Protein AF-A0A365P386-F1 (afdb_monomer)

Secondary structure (DSSP, 8-state):
------SS-TT-EEEESSSTT-EEEEEEEPPPSS--HHHHHTT---TTEEEEEEEETTTTEEEEEEEEGGGEEE---

Organism: NCBI:txid2233533

Structure (mmCIF, N/CA/C/O backbone):
data_AF-A0A365P386-F1
#
_entry.id   AF-A0A365P386-F1
#
loop_
_atom_site.group_PDB
_atom_site.id
_atom_site.type_symbol
_atom_site.label_atom_id
_atom_site.label_alt_id
_atom_site.label_comp_id
_atom_site.label_asym_id
_atom_site.label_entity_id
_atom_site.label_seq_id
_atom_site.pdbx_PDB_ins_code
_atom_site.Cartn_x
_atom_site.Cartn_y
_atom_site.Cartn_z
_atom_site.occupancy
_atom_site.B_iso_or_equiv
_atom_site.auth_seq_id
_atom_site.auth_comp_id
_atom_site.auth_asym_id
_atom_site.auth_atom_id
_atom_site.pdbx_PDB_model_num
ATOM 1 N N . MET A 1 1 ? 3.051 -13.949 -23.450 1.00 42.75 1 MET A N 1
ATOM 2 C CA . MET A 1 1 ? 3.667 -13.244 -22.308 1.00 42.75 1 MET A CA 1
ATOM 3 C C . MET A 1 1 ? 2.636 -13.303 -21.203 1.00 42.75 1 MET A C 1
ATOM 5 O O . MET A 1 1 ? 1.511 -12.923 -21.481 1.00 42.75 1 MET A O 1
ATOM 9 N N . ALA A 1 2 ? 2.942 -13.900 -20.050 1.00 45.81 2 ALA A N 1
ATOM 10 C CA . ALA A 1 2 ? 1.991 -13.907 -18.944 1.00 45.81 2 ALA A CA 1
ATOM 11 C C . ALA A 1 2 ? 1.853 -12.459 -18.463 1.00 45.81 2 ALA A C 1
ATOM 13 O O . ALA A 1 2 ? 2.807 -11.905 -17.919 1.00 45.81 2 ALA A O 1
ATOM 14 N N . GLU A 1 3 ? 0.721 -11.826 -18.765 1.00 52.88 3 GLU A N 1
ATOM 15 C CA . GLU A 1 3 ? 0.320 -10.599 -18.091 1.00 52.88 3 GLU A CA 1
ATOM 16 C C . GLU A 1 3 ? 0.280 -10.938 -16.605 1.00 52.88 3 GLU A C 1
ATOM 18 O O . GLU A 1 3 ? -0.480 -11.802 -16.172 1.00 52.88 3 GLU A O 1
ATOM 23 N N . ILE A 1 4 ? 1.182 -10.340 -15.831 1.00 56.56 4 ILE A N 1
ATOM 24 C CA . ILE A 1 4 ? 1.079 -10.368 -14.379 1.00 56.56 4 ILE A CA 1
ATOM 25 C C . ILE A 1 4 ? -0.169 -9.539 -14.087 1.00 56.56 4 ILE A C 1
ATOM 27 O O . ILE A 1 4 ? -0.104 -8.311 -14.066 1.00 56.56 4 ILE A O 1
ATOM 31 N N . GLU A 1 5 ? -1.322 -10.201 -13.993 1.00 60.50 5 GLU A N 1
ATOM 32 C CA . GLU A 1 5 ? -2.575 -9.559 -13.622 1.00 60.50 5 GLU A CA 1
ATOM 33 C C . GLU A 1 5 ? -2.386 -8.971 -12.225 1.00 60.50 5 GLU A C 1
ATOM 35 O O . GLU A 1 5 ? -2.341 -9.695 -11.229 1.00 60.50 5 GLU A O 1
ATOM 40 N N . GLN A 1 6 ? -2.217 -7.650 -12.156 1.00 66.00 6 GLN A N 1
ATOM 41 C CA . GLN A 1 6 ? -2.191 -6.939 -10.887 1.00 66.00 6 GLN A CA 1
ATOM 42 C C . GLN A 1 6 ? -3.524 -7.190 -10.182 1.00 66.00 6 GLN A C 1
ATOM 44 O O . GLN A 1 6 ? -4.579 -6.787 -10.680 1.00 66.00 6 GLN A O 1
ATOM 49 N N . LYS A 1 7 ? -3.489 -7.863 -9.025 1.00 77.69 7 LYS A N 1
ATOM 50 C CA . LYS A 1 7 ? -4.706 -8.115 -8.238 1.00 77.69 7 LYS A CA 1
ATOM 51 C C . LYS A 1 7 ? -5.324 -6.846 -7.677 1.00 77.69 7 LYS A C 1
ATOM 53 O O . LYS A 1 7 ? -6.530 -6.823 -7.449 1.00 77.69 7 LYS A O 1
ATOM 58 N N . PHE A 1 8 ? -4.500 -5.836 -7.419 1.00 86.31 8 PHE A N 1
ATOM 59 C CA . PHE A 1 8 ? -4.928 -4.575 -6.840 1.00 86.31 8 PHE A CA 1
ATOM 60 C C . PHE A 1 8 ? -4.575 -3.417 -7.768 1.00 86.31 8 PHE A C 1
ATOM 62 O O . PHE A 1 8 ? -3.599 -3.471 -8.518 1.00 86.31 8 P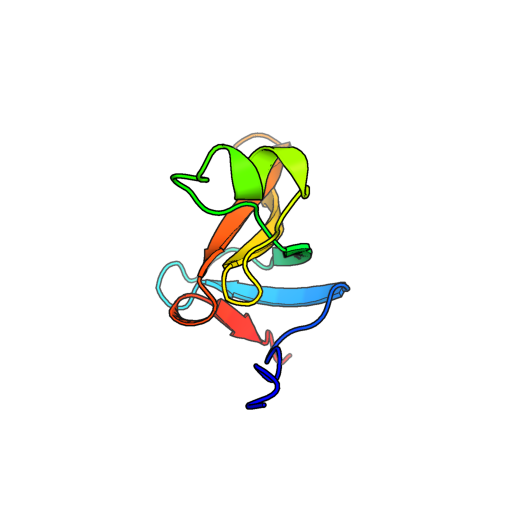HE A O 1
ATOM 69 N N . LYS A 1 9 ? -5.361 -2.349 -7.695 1.00 88.25 9 LYS A N 1
ATOM 70 C CA . LYS A 1 9 ? -5.187 -1.135 -8.488 1.00 88.25 9 LYS A CA 1
ATOM 71 C C . LYS A 1 9 ? -4.880 0.053 -7.588 1.00 88.25 9 LYS A C 1
ATOM 73 O O . LYS A 1 9 ? -5.221 0.082 -6.408 1.00 88.25 9 LYS A O 1
ATOM 78 N N . VAL A 1 10 ? -4.247 1.069 -8.167 1.00 89.50 10 VAL A N 1
ATOM 79 C CA . VAL A 1 10 ? -4.101 2.369 -7.504 1.00 89.50 10 VAL A CA 1
ATOM 80 C C . VAL A 1 10 ? -5.489 2.912 -7.163 1.00 89.50 10 VAL A C 1
ATOM 82 O O . VAL A 1 10 ? -6.373 2.945 -8.017 1.00 89.50 10 VAL A O 1
ATOM 85 N N . GLY A 1 11 ? -5.667 3.324 -5.912 1.00 88.31 11 GLY A N 1
ATOM 86 C CA . GLY A 1 11 ? -6.939 3.744 -5.334 1.00 88.31 11 GLY A CA 1
ATOM 87 C C . GLY A 1 11 ? -7.631 2.665 -4.499 1.00 88.31 11 GLY A C 1
ATOM 88 O O . GLY A 1 11 ? -8.437 3.026 -3.642 1.00 88.31 11 GLY A O 1
ATOM 89 N N . ASP A 1 12 ? -7.290 1.382 -4.668 1.00 91.75 12 ASP A N 1
ATOM 90 C CA . ASP A 1 12 ? -7.880 0.319 -3.852 1.00 91.75 12 ASP A CA 1
ATOM 91 C C . ASP A 1 12 ? -7.530 0.507 -2.376 1.00 91.75 12 ASP A C 1
ATOM 93 O O . ASP A 1 12 ? -6.405 0.876 -2.008 1.00 91.75 12 ASP A O 1
ATOM 97 N N . ILE A 1 13 ? -8.513 0.221 -1.524 1.00 92.12 13 ILE A N 1
ATOM 98 C CA . ILE A 1 13 ? -8.330 0.185 -0.079 1.00 92.12 13 ILE A CA 1
ATOM 99 C C . ILE A 1 13 ? -7.988 -1.248 0.316 1.00 92.12 13 ILE A C 1
ATOM 101 O O . ILE A 1 13 ? -8.730 -2.192 0.043 1.00 92.12 13 ILE A O 1
ATOM 105 N N . VAL A 1 14 ? -6.846 -1.407 0.971 1.00 91.31 14 VAL A N 1
ATOM 106 C CA . VAL A 1 14 ? -6.297 -2.692 1.392 1.00 91.31 14 VAL A CA 1
ATOM 107 C C . VAL A 1 14 ? -5.937 -2.668 2.870 1.00 91.31 14 VAL A C 1
ATOM 109 O O . VAL A 1 14 ? -5.746 -1.616 3.481 1.00 91.31 14 VAL A O 1
ATOM 112 N N . VAL A 1 15 ? -5.828 -3.854 3.449 1.00 90.94 15 VAL A N 1
ATOM 113 C CA . VAL A 1 15 ? -5.330 -4.076 4.806 1.00 90.94 15 VAL A CA 1
ATOM 114 C C . VAL A 1 15 ? -4.187 -5.079 4.777 1.00 90.94 15 VAL A C 1
ATOM 116 O O . VAL A 1 15 ? -4.094 -5.916 3.872 1.00 90.94 15 VAL A O 1
ATOM 119 N N . HIS A 1 16 ? -3.315 -5.003 5.778 1.00 89.19 16 HIS A N 1
ATOM 120 C CA . HIS A 1 16 ? -2.261 -5.989 5.956 1.00 89.19 16 HIS A CA 1
ATOM 121 C C . HIS A 1 16 ? -2.852 -7.280 6.531 1.00 89.19 16 HIS A C 1
ATOM 123 O O . HIS A 1 16 ? -3.566 -7.239 7.530 1.00 89.19 16 HIS A O 1
ATOM 129 N N . LYS A 1 17 ? -2.536 -8.438 5.944 1.00 85.81 17 LYS A N 1
ATOM 130 C CA . LYS A 1 17 ? -3.111 -9.737 6.343 1.00 85.81 17 LYS A CA 1
ATOM 131 C C . LYS A 1 17 ? -2.778 -10.151 7.773 1.00 85.81 17 LYS A C 1
ATOM 133 O O . LYS A 1 17 ? -3.539 -10.905 8.365 1.00 85.81 17 LYS A O 1
ATOM 138 N N . THR A 1 18 ? -1.629 -9.726 8.294 1.00 79.81 18 THR A N 1
ATOM 139 C CA . THR A 1 18 ? -1.155 -10.116 9.634 1.00 79.81 18 THR A CA 1
ATOM 140 C C . THR A 1 18 ? -1.196 -8.976 10.646 1.00 79.81 18 THR A C 1
ATOM 142 O O . THR A 1 18 ? -1.122 -9.227 11.846 1.00 79.81 18 THR A O 1
ATOM 145 N N . THR A 1 19 ? -1.325 -7.729 10.185 1.00 68.25 19 THR A N 1
ATOM 146 C CA . THR A 1 19 ? -1.306 -6.537 11.043 1.00 68.25 19 THR A CA 1
ATOM 147 C C . THR A 1 19 ? -2.680 -5.896 10.952 1.00 68.25 19 THR A C 1
ATOM 149 O O . THR A 1 19 ? -2.951 -5.053 10.103 1.00 68.25 19 THR A O 1
ATOM 152 N N . ASP A 1 20 ? -3.574 -6.366 11.811 1.00 59.91 20 ASP A N 1
ATOM 153 C CA . ASP A 1 20 ? -5.025 -6.250 11.647 1.00 59.91 20 ASP A CA 1
ATOM 154 C C . ASP A 1 20 ? -5.616 -4.868 11.998 1.00 59.91 20 ASP A C 1
ATOM 156 O O . ASP A 1 20 ? -6.675 -4.780 12.614 1.00 59.91 20 ASP A O 1
ATOM 160 N N . LYS A 1 21 ? -4.915 -3.755 11.726 1.00 60.12 21 LYS A N 1
ATOM 161 C CA . LYS A 1 21 ? -5.331 -2.445 12.277 1.00 60.12 21 LYS A CA 1
ATOM 162 C C . LYS A 1 21 ? -5.191 -1.211 11.395 1.00 60.12 21 LYS A C 1
ATOM 164 O O . LYS A 1 21 ? -5.595 -0.143 11.839 1.00 60.12 21 LYS A O 1
ATOM 169 N N . PHE A 1 22 ? -4.713 -1.308 10.155 1.00 76.38 22 PHE A N 1
ATOM 170 C CA . PHE A 1 22 ? -4.561 -0.109 9.321 1.00 76.38 22 PHE A CA 1
ATOM 171 C C . PHE A 1 22 ? -5.201 -0.305 7.950 1.00 76.38 22 PHE A C 1
ATOM 173 O O . PHE A 1 22 ? -4.740 -1.118 7.148 1.00 76.38 22 PHE A O 1
ATOM 180 N N . LYS A 1 23 ? -6.273 0.457 7.687 1.00 87.44 23 LYS A N 1
ATOM 181 C CA . LYS A 1 23 ? -6.774 0.674 6.327 1.00 87.44 23 LYS A CA 1
ATOM 182 C C . LYS A 1 23 ? -5.733 1.504 5.586 1.00 87.44 23 LYS A C 1
ATOM 184 O O . LYS A 1 23 ? -5.345 2.577 6.048 1.00 87.44 23 LYS A O 1
ATOM 189 N N . MET A 1 24 ? -5.291 1.004 4.447 1.00 91.88 24 MET A N 1
ATOM 190 C CA . MET A 1 24 ? -4.308 1.655 3.596 1.00 91.88 24 MET A CA 1
ATOM 191 C C . MET A 1 24 ? -4.905 1.848 2.206 1.00 9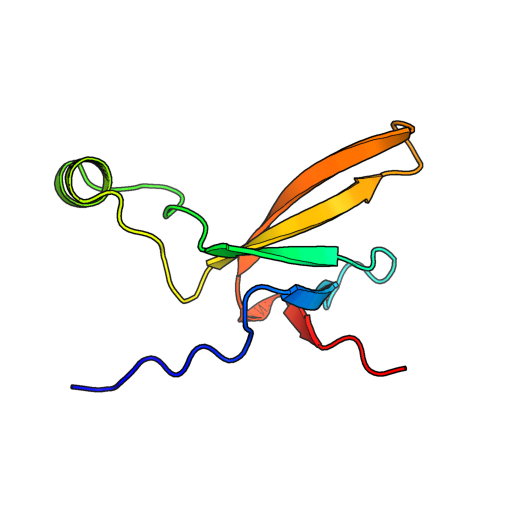1.88 24 MET A C 1
ATOM 193 O O . MET A 1 24 ? -5.723 1.047 1.768 1.00 91.88 24 MET A O 1
ATOM 197 N N . SER A 1 25 ? -4.481 2.889 1.500 1.00 93.50 25 SER A N 1
ATOM 198 C CA . SER A 1 25 ? -4.810 3.081 0.088 1.00 93.50 25 SER A CA 1
ATOM 199 C C . SER A 1 25 ? -3.571 2.841 -0.763 1.00 93.50 25 SER A C 1
ATOM 201 O O . SER A 1 25 ? -2.486 3.335 -0.437 1.00 93.50 25 SER A O 1
ATOM 203 N N . ILE A 1 26 ? -3.713 2.084 -1.846 1.00 93.06 26 ILE A N 1
ATOM 204 C CA . ILE A 1 26 ? -2.631 1.889 -2.812 1.00 93.06 26 ILE A CA 1
ATOM 205 C C . ILE A 1 26 ? -2.474 3.171 -3.620 1.00 93.06 26 ILE A C 1
ATOM 207 O O . ILE A 1 26 ? -3.401 3.603 -4.299 1.00 93.06 26 ILE A O 1
ATOM 211 N N . ILE A 1 27 ? -1.286 3.766 -3.572 1.00 93.56 27 ILE A N 1
ATOM 212 C CA . ILE A 1 27 ? -0.982 4.996 -4.313 1.00 93.56 27 ILE A CA 1
ATOM 213 C C . ILE A 1 27 ? -0.108 4.739 -5.540 1.00 93.56 27 ILE A C 1
ATOM 215 O O . ILE A 1 27 ? -0.123 5.542 -6.469 1.00 93.56 27 ILE A O 1
ATOM 219 N N . ASP A 1 28 ? 0.662 3.647 -5.549 1.00 91.56 28 ASP A N 1
ATOM 220 C CA . ASP A 1 28 ? 1.567 3.297 -6.646 1.00 91.56 28 ASP A CA 1
ATOM 221 C C . ASP A 1 28 ? 2.120 1.869 -6.479 1.00 91.56 28 ASP A C 1
ATOM 223 O O . ASP A 1 28 ? 1.904 1.229 -5.450 1.00 91.56 28 ASP A O 1
ATOM 227 N N . ASN A 1 29 ? 2.915 1.393 -7.437 1.00 90.62 29 ASN A N 1
ATOM 228 C CA . ASN A 1 29 ? 3.816 0.259 -7.235 1.00 90.62 29 ASN A CA 1
ATOM 229 C C . ASN A 1 29 ? 5.157 0.724 -6.650 1.00 90.62 29 ASN A C 1
ATOM 231 O O . ASN A 1 29 ? 5.693 1.777 -7.011 1.00 90.62 29 ASN A O 1
ATOM 235 N N . CYS A 1 30 ? 5.716 -0.070 -5.741 1.00 88.56 30 CYS A N 1
ATOM 236 C CA . CYS A 1 30 ? 6.991 0.245 -5.114 1.00 88.56 30 CYS A CA 1
ATOM 237 C C . CYS A 1 30 ? 8.165 -0.150 -6.026 1.00 88.56 30 CYS A C 1
ATOM 239 O O . CYS A 1 30 ? 8.094 -1.174 -6.717 1.00 88.56 30 CYS A O 1
ATOM 241 N N . PRO A 1 31 ? 9.276 0.608 -6.026 1.00 84.00 31 PRO A N 1
ATOM 242 C CA . PRO A 1 31 ? 10.526 0.102 -6.573 1.00 84.00 31 PRO A CA 1
ATOM 243 C C . PRO A 1 31 ? 10.971 -1.165 -5.816 1.00 84.00 31 PRO A C 1
ATOM 245 O O . PRO A 1 31 ? 10.716 -1.295 -4.615 1.00 84.00 31 PRO A O 1
ATOM 248 N N . PRO A 1 32 ? 11.650 -2.108 -6.487 1.00 78.38 32 PRO A N 1
ATOM 249 C CA . PRO A 1 32 ? 12.153 -3.307 -5.829 1.00 78.38 32 PRO A CA 1
ATOM 250 C C . PRO A 1 32 ? 13.174 -2.937 -4.745 1.00 78.38 32 PRO A C 1
ATOM 252 O O . PRO A 1 32 ? 13.933 -1.983 -4.897 1.00 78.38 32 PRO A O 1
ATOM 255 N N . LYS A 1 33 ? 13.218 -3.713 -3.652 1.00 75.00 33 LYS A N 1
ATOM 256 C CA . LYS A 1 33 ? 14.061 -3.431 -2.471 1.00 75.00 33 LYS A CA 1
ATOM 257 C C . LYS A 1 33 ? 15.561 -3.355 -2.796 1.00 75.00 33 LYS A C 1
ATOM 259 O O . LYS A 1 33 ? 16.266 -2.555 -2.196 1.00 75.00 33 LYS A O 1
ATOM 264 N N . ASN A 1 34 ? 16.016 -4.157 -3.761 1.00 80.44 34 ASN A N 1
ATOM 265 C CA . ASN A 1 34 ? 17.380 -4.150 -4.297 1.00 80.44 34 ASN A CA 1
ATOM 266 C C . ASN A 1 34 ? 17.319 -4.000 -5.826 1.00 80.44 34 ASN A C 1
ATOM 268 O O . ASN A 1 34 ? 17.400 -5.005 -6.539 1.00 80.44 34 ASN A O 1
ATOM 272 N N . PRO A 1 35 ? 17.118 -2.778 -6.347 1.00 80.38 35 PRO A N 1
ATOM 273 C CA . PRO A 1 35 ? 17.031 -2.567 -7.780 1.00 80.38 35 PRO A CA 1
ATOM 274 C C . PRO A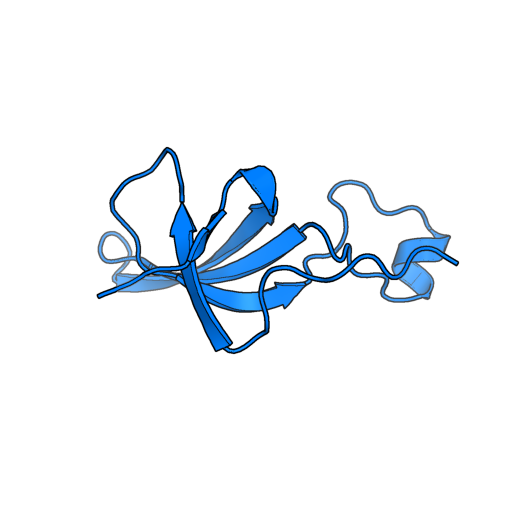 1 35 ? 18.414 -2.748 -8.416 1.00 80.38 35 PRO A C 1
ATOM 276 O O . PRO A 1 35 ? 19.429 -2.271 -7.909 1.00 80.38 35 PRO A O 1
ATOM 279 N N . THR A 1 36 ? 18.462 -3.411 -9.566 1.00 85.56 36 THR A N 1
ATOM 280 C CA . THR A 1 36 ? 19.650 -3.388 -10.430 1.00 85.56 36 THR A CA 1
ATOM 281 C C . THR A 1 36 ? 19.838 -1.996 -11.045 1.00 85.56 36 THR A C 1
ATOM 283 O O . THR A 1 36 ? 18.876 -1.241 -11.183 1.00 85.56 36 THR A O 1
ATOM 286 N N . ILE A 1 37 ? 21.057 -1.660 -11.491 1.00 85.56 37 ILE A N 1
ATOM 287 C CA . ILE A 1 37 ? 21.348 -0.371 -12.159 1.00 85.56 37 ILE A CA 1
ATOM 288 C C . ILE A 1 37 ? 20.369 -0.109 -13.316 1.00 85.56 37 ILE A C 1
ATOM 290 O O . ILE A 1 37 ? 19.862 1.000 -13.464 1.00 85.56 37 ILE A O 1
ATOM 294 N N . LYS A 1 38 ? 20.048 -1.152 -14.092 1.00 83.94 38 LYS A N 1
ATOM 295 C CA . LYS A 1 38 ? 19.076 -1.081 -15.188 1.00 83.94 38 LYS A CA 1
ATOM 296 C C . LYS A 1 38 ? 17.669 -0.728 -14.690 1.00 83.94 38 LYS A C 1
ATOM 298 O O . LYS A 1 38 ? 17.052 0.188 -15.212 1.00 83.94 38 LYS A O 1
ATOM 303 N N . GLN A 1 39 ? 17.193 -1.391 -13.635 1.00 83.00 39 GLN A N 1
ATOM 304 C CA . GLN A 1 39 ? 15.883 -1.103 -13.038 1.00 83.00 39 GLN A CA 1
ATOM 305 C C . GLN A 1 39 ? 15.787 0.319 -12.472 1.00 83.00 39 GLN A C 1
ATOM 307 O O . GLN A 1 39 ? 14.730 0.935 -12.569 1.00 83.00 39 GLN A O 1
ATOM 312 N N . VAL A 1 40 ? 16.877 0.857 -11.913 1.00 82.75 40 VAL A N 1
ATOM 313 C CA . VAL A 1 40 ? 16.917 2.260 -11.471 1.00 82.75 40 VAL A CA 1
ATOM 314 C C . VAL A 1 40 ? 16.806 3.208 -12.666 1.00 82.75 40 VAL A C 1
ATOM 316 O O . VAL A 1 40 ? 15.995 4.135 -12.629 1.00 82.75 40 VAL A O 1
ATOM 319 N N . ALA A 1 41 ? 17.581 2.965 -13.728 1.00 81.38 41 ALA A N 1
ATOM 320 C CA . ALA A 1 41 ? 17.556 3.781 -14.942 1.00 81.38 41 ALA A CA 1
ATOM 321 C C . ALA A 1 41 ? 16.168 3.784 -15.607 1.00 81.38 41 ALA A C 1
ATOM 323 O O . ALA A 1 41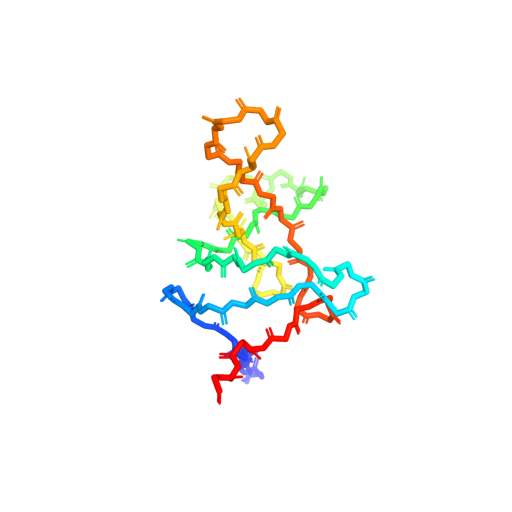 ? 15.668 4.843 -15.984 1.00 81.38 41 ALA A O 1
ATOM 324 N N . ASP A 1 42 ? 15.515 2.622 -15.651 1.00 85.50 42 ASP A N 1
ATOM 325 C CA . ASP A 1 42 ? 14.192 2.437 -16.254 1.00 85.50 42 ASP A CA 1
ATOM 326 C C . ASP A 1 42 ? 13.032 2.853 -15.327 1.00 85.50 42 ASP A C 1
ATOM 328 O O . ASP A 1 42 ? 11.867 2.715 -15.699 1.00 85.50 42 ASP A O 1
ATOM 332 N N . ARG A 1 43 ? 13.319 3.345 -14.107 1.00 82.25 43 ARG A N 1
ATOM 333 C CA . ARG A 1 43 ? 12.313 3.615 -13.057 1.00 82.25 43 ARG A CA 1
ATOM 334 C C . ARG A 1 43 ? 11.351 2.437 -12.863 1.00 82.25 43 ARG A C 1
ATOM 336 O O . ARG A 1 43 ? 10.147 2.623 -12.678 1.00 82.25 43 ARG A O 1
ATOM 343 N N . TYR A 1 44 ? 11.895 1.226 -12.931 1.00 82.81 44 TYR A N 1
ATOM 344 C CA . TYR A 1 44 ? 11.136 -0.009 -12.831 1.00 82.81 44 TYR A CA 1
ATOM 345 C C . TYR A 1 44 ? 10.412 -0.085 -11.483 1.00 82.81 44 TYR A C 1
ATOM 347 O O . TYR A 1 44 ? 11.009 0.128 -10.423 1.00 82.81 44 TYR A O 1
ATOM 355 N N . LYS A 1 45 ? 9.130 -0.441 -11.535 1.00 81.31 45 LYS A N 1
ATOM 356 C CA . LYS A 1 45 ? 8.295 -0.708 -10.365 1.00 81.31 45 LYS A CA 1
ATOM 357 C C . LYS A 1 45 ? 7.897 -2.173 -10.379 1.00 81.31 45 LYS A C 1
ATOM 359 O O . LYS A 1 45 ? 7.562 -2.704 -11.436 1.00 81.31 45 LYS A O 1
ATOM 364 N N . ASP A 1 46 ? 7.945 -2.816 -9.221 1.00 81.44 46 ASP A N 1
ATOM 365 C CA . ASP A 1 46 ? 7.554 -4.216 -9.122 1.00 81.44 46 ASP A CA 1
ATOM 366 C C . ASP A 1 46 ? 6.020 -4.313 -9.081 1.00 81.44 46 ASP A C 1
ATOM 368 O O . ASP A 1 46 ? 5.412 -3.774 -8.151 1.00 81.44 46 ASP A O 1
ATOM 372 N N . PRO A 1 47 ? 5.368 -4.977 -10.054 1.00 81.69 47 PRO A N 1
ATOM 373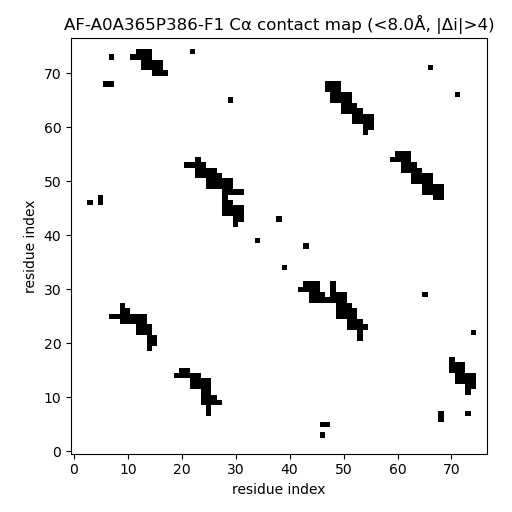 C CA . PRO A 1 47 ? 3.912 -5.116 -10.060 1.00 81.69 47 PRO A CA 1
ATOM 374 C C . PRO A 1 47 ? 3.389 -5.913 -8.855 1.00 81.69 47 PRO A C 1
ATOM 376 O O . PRO A 1 47 ? 2.214 -5.803 -8.524 1.00 81.69 47 PRO A O 1
ATOM 379 N N . SER A 1 48 ? 4.256 -6.669 -8.178 1.00 84.75 48 SER A N 1
ATOM 380 C CA . SER A 1 48 ? 3.929 -7.488 -7.008 1.00 84.75 48 SER A CA 1
ATOM 381 C C . SER A 1 48 ? 4.134 -6.745 -5.687 1.00 84.75 48 SE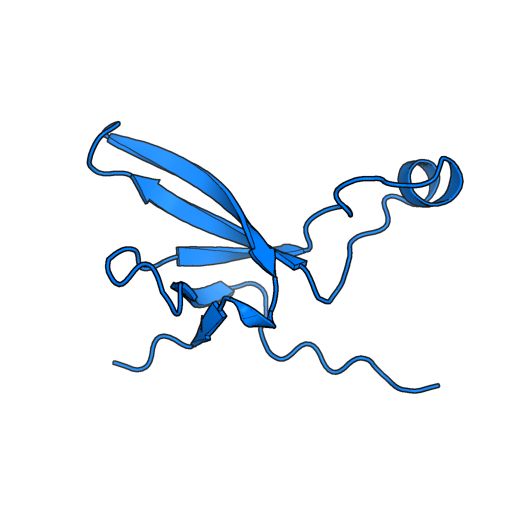R A C 1
ATOM 383 O O . SER A 1 48 ? 3.846 -7.306 -4.630 1.00 84.75 48 SER A O 1
ATOM 385 N N . ILE A 1 49 ? 4.676 -5.521 -5.711 1.00 89.38 49 ILE A N 1
ATOM 386 C CA . ILE A 1 49 ? 4.912 -4.708 -4.514 1.00 89.38 49 ILE A CA 1
ATOM 387 C C . ILE A 1 49 ? 4.154 -3.393 -4.665 1.00 89.38 49 ILE A C 1
ATOM 389 O O . ILE A 1 49 ? 4.394 -2.606 -5.582 1.00 89.38 49 ILE A O 1
ATOM 393 N N . TYR A 1 50 ? 3.259 -3.126 -3.727 1.00 90.81 50 TYR A N 1
ATOM 394 C CA . TYR A 1 50 ? 2.392 -1.960 -3.745 1.00 90.81 50 TYR A CA 1
ATOM 395 C C . TYR A 1 50 ? 2.854 -0.959 -2.693 1.00 90.81 50 TYR A C 1
ATOM 397 O O . TYR A 1 50 ? 3.085 -1.300 -1.530 1.00 90.81 50 TYR A O 1
ATOM 405 N N . ARG A 1 51 ? 2.993 0.299 -3.107 1.00 92.69 51 ARG A N 1
ATOM 406 C CA . ARG A 1 51 ? 3.212 1.435 -2.220 1.00 92.69 51 ARG A CA 1
ATOM 407 C C . ARG A 1 51 ? 1.857 1.860 -1.671 1.00 92.69 51 ARG A C 1
ATOM 409 O O . ARG A 1 51 ? 0.996 2.358 -2.398 1.00 92.69 51 ARG A O 1
ATOM 416 N N . CYS A 1 52 ? 1.690 1.645 -0.379 1.00 92.12 52 CYS A N 1
ATOM 417 C CA . CYS A 1 52 ? 0.463 1.898 0.347 1.00 92.12 52 CYS A CA 1
ATOM 418 C C . CYS A 1 52 ? 0.644 3.123 1.243 1.00 92.12 52 CYS A C 1
ATOM 420 O O . CYS A 1 52 ? 1.686 3.293 1.876 1.00 92.12 52 CYS A O 1
ATOM 422 N N . LYS A 1 53 ? -0.381 3.966 1.311 1.00 92.94 53 LYS A N 1
ATOM 423 C CA . LYS A 1 53 ? -0.436 5.142 2.175 1.00 92.94 53 LYS A CA 1
ATOM 424 C C . LYS A 1 53 ? -1.501 4.947 3.244 1.00 92.94 53 LYS A C 1
ATOM 426 O O . LYS A 1 53 ? -2.618 4.533 2.930 1.00 92.94 53 LYS A O 1
ATOM 431 N N . TYR A 1 54 ? -1.180 5.279 4.488 1.00 90.94 54 TYR A N 1
ATOM 432 C CA . TYR A 1 54 ? -2.138 5.269 5.590 1.00 90.94 54 TYR A CA 1
ATOM 433 C C . TYR A 1 54 ? -1.913 6.419 6.551 1.00 90.94 54 TYR A C 1
ATOM 435 O O . TYR A 1 54 ? -0.842 7.024 6.603 1.00 90.94 54 TYR A O 1
ATOM 443 N N . TYR A 1 55 ? -2.961 6.733 7.302 1.00 89.06 55 TYR A N 1
ATOM 444 C CA . TYR A 1 55 ? -2.868 7.680 8.392 1.00 89.06 55 TYR A CA 1
ATOM 445 C C . TYR A 1 55 ? -2.385 6.950 9.643 1.00 89.06 55 TYR A C 1
ATOM 447 O O . TYR A 1 55 ? -3.036 6.024 10.126 1.00 89.06 55 TYR A O 1
ATOM 455 N N . ASN A 1 56 ? -1.219 7.341 10.141 1.00 86.56 56 ASN A N 1
ATOM 456 C CA . ASN A 1 56 ? -0.656 6.804 11.363 1.00 86.56 56 ASN A CA 1
ATOM 457 C C . ASN A 1 56 ? -1.102 7.670 12.540 1.00 86.56 56 ASN A C 1
ATOM 459 O O . ASN A 1 56 ? -0.584 8.764 12.764 1.00 86.56 56 ASN A O 1
ATOM 463 N N . GLU A 1 57 ? -2.052 7.155 13.314 1.00 84.75 57 GLU A N 1
ATOM 464 C CA . GLU A 1 57 ? -2.590 7.843 14.491 1.00 84.75 57 GLU A CA 1
ATOM 465 C C . GLU A 1 57 ? -1.536 8.037 15.593 1.00 84.75 57 GLU A C 1
ATOM 467 O O . GLU A 1 57 ? -1.613 8.995 16.356 1.00 84.75 57 GLU A O 1
ATOM 472 N N . ASN A 1 58 ? -0.498 7.191 15.650 1.00 87.00 58 ASN A N 1
ATOM 473 C CA . ASN A 1 58 ? 0.566 7.332 16.651 1.00 87.00 58 ASN A CA 1
ATOM 474 C C . ASN A 1 58 ? 1.454 8.553 16.377 1.00 87.00 58 ASN A 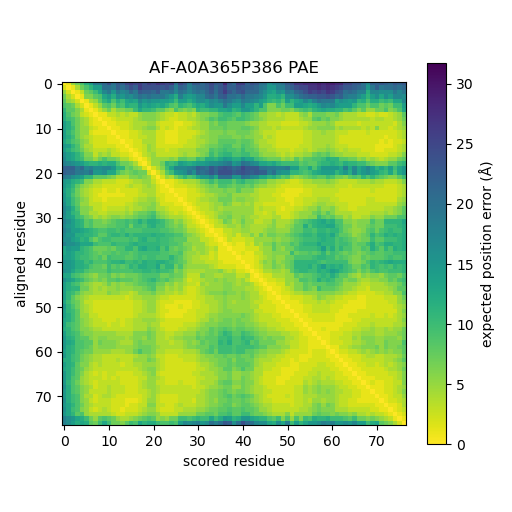C 1
ATOM 476 O O . ASN A 1 58 ? 1.960 9.178 17.307 1.00 87.00 58 ASN A O 1
ATOM 480 N N . THR A 1 59 ? 1.672 8.886 15.101 1.00 87.25 59 THR A N 1
ATOM 481 C CA . THR A 1 59 ? 2.509 10.021 14.678 1.00 87.25 59 THR A CA 1
ATOM 482 C C . THR A 1 59 ? 1.684 11.223 14.213 1.00 87.25 59 THR A C 1
ATOM 484 O O . THR A 1 59 ? 2.258 12.283 13.956 1.00 87.25 59 THR A O 1
ATOM 487 N N . ASN A 1 60 ? 0.354 11.077 14.122 1.00 89.81 60 ASN A N 1
ATOM 488 C CA . ASN A 1 60 ? -0.596 12.028 13.534 1.00 89.81 60 ASN A CA 1
ATOM 489 C C . ASN A 1 60 ? -0.207 12.484 12.117 1.00 89.81 60 ASN A C 1
ATOM 491 O O . ASN A 1 60 ? -0.436 13.634 11.728 1.00 89.81 60 ASN A O 1
ATOM 495 N N . LYS A 1 61 ? 0.415 11.596 11.339 1.00 92.50 61 LYS A N 1
ATOM 496 C CA . LYS A 1 61 ? 0.926 11.889 9.996 1.00 92.50 61 LYS A CA 1
ATOM 497 C C . LYS A 1 61 ? 0.517 10.808 9.010 1.00 92.50 61 LYS A C 1
ATOM 499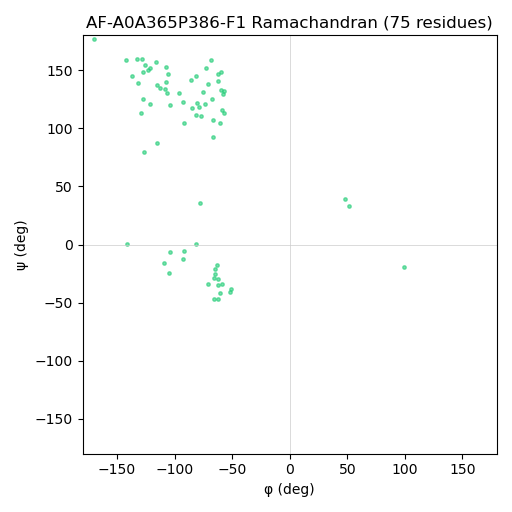 O O . LYS A 1 61 ? 0.172 9.690 9.376 1.00 92.50 61 LYS A O 1
ATOM 504 N N . TRP A 1 62 ? 0.560 11.168 7.735 1.00 89.44 62 TRP A N 1
ATOM 505 C CA . TRP A 1 62 ? 0.444 10.199 6.660 1.00 89.44 62 TRP A CA 1
ATOM 506 C C . TRP A 1 62 ? 1.790 9.518 6.447 1.00 89.44 62 TRP A C 1
ATOM 508 O O . TRP A 1 62 ? 2.769 10.199 6.143 1.00 89.44 62 TRP A O 1
ATOM 518 N N . ASP A 1 63 ? 1.807 8.198 6.582 1.00 90.56 63 ASP A N 1
ATOM 519 C CA . ASP A 1 63 ? 2.967 7.355 6.317 1.00 90.56 63 ASP A CA 1
ATOM 520 C C . ASP A 1 63 ? 2.756 6.557 5.028 1.00 90.56 63 ASP A C 1
ATOM 522 O O . ASP A 1 63 ? 1.628 6.263 4.611 1.00 90.56 63 ASP A O 1
ATOM 526 N N . GLU A 1 64 ? 3.867 6.219 4.381 1.00 91.75 64 GLU A N 1
ATOM 527 C CA . GLU A 1 64 ? 3.893 5.451 3.143 1.00 91.75 64 GLU A CA 1
ATOM 528 C C . GLU A 1 64 ? 4.838 4.266 3.298 1.00 91.75 64 GLU A C 1
ATOM 530 O O . GLU A 1 64 ? 6.010 4.429 3.640 1.00 91.75 64 GLU A O 1
ATOM 535 N N . VAL A 1 65 ? 4.326 3.066 3.042 1.00 89.31 65 VAL A N 1
ATOM 536 C CA . VAL A 1 65 ? 5.061 1.813 3.220 1.00 89.31 65 VAL A CA 1
ATOM 537 C C . VAL A 1 65 ? 4.791 0.899 2.032 1.00 89.31 65 VAL A C 1
ATOM 539 O O . VAL A 1 65 ? 3.704 0.894 1.454 1.00 89.31 65 VAL A O 1
ATOM 542 N N . CYS A 1 66 ? 5.805 0.137 1.642 1.00 90.19 66 CYS A N 1
ATOM 543 C CA . CYS A 1 66 ? 5.695 -0.838 0.571 1.00 90.19 66 CYS A CA 1
ATOM 544 C C . CYS A 1 66 ? 5.410 -2.229 1.129 1.00 90.19 66 CYS A C 1
ATOM 546 O O . CYS A 1 66 ? 6.142 -2.694 2.001 1.00 90.19 66 CYS A O 1
ATOM 548 N N . PHE A 1 67 ? 4.400 -2.894 0.576 1.00 89.44 67 PHE A N 1
ATOM 549 C CA . PHE A 1 67 ? 3.997 -4.250 0.947 1.00 89.44 67 PHE A CA 1
ATOM 550 C C . PHE A 1 67 ? 3.924 -5.140 -0.285 1.00 89.44 67 PHE A C 1
ATOM 552 O O . PHE A 1 67 ? 3.595 -4.675 -1.380 1.00 89.44 67 PHE A O 1
ATOM 559 N N . GLN A 1 68 ? 4.220 -6.424 -0.116 1.00 89.44 68 GLN A N 1
ATOM 560 C CA . GLN A 1 68 ? 4.008 -7.400 -1.175 1.00 89.44 68 GLN A CA 1
ATOM 561 C C . GLN A 1 68 ? 2.515 -7.682 -1.359 1.00 89.44 68 GLN A C 1
ATOM 563 O O . GLN A 1 68 ? 1.730 -7.647 -0.413 1.00 89.44 68 GLN A O 1
ATOM 568 N N . GLU A 1 69 ? 2.117 -8.051 -2.574 1.00 88.12 69 GLU A N 1
ATOM 569 C CA . GLU A 1 69 ? 0.758 -8.506 -2.883 1.00 88.12 69 GLU A CA 1
ATOM 570 C C . GLU A 1 69 ? 0.295 -9.619 -1.928 1.00 88.12 69 GLU A C 1
ATOM 572 O O . GLU A 1 69 ? -0.852 -9.669 -1.481 1.00 88.12 69 GLU A O 1
ATOM 577 N N . THR A 1 70 ? 1.217 -10.516 -1.582 1.00 88.69 70 THR A N 1
ATOM 578 C CA . THR A 1 70 ? 0.989 -11.649 -0.684 1.00 88.69 70 THR A CA 1
ATOM 579 C C . THR A 1 70 ? 0.662 -11.218 0.743 1.00 88.69 70 THR A C 1
ATOM 581 O O . THR A 1 70 ? 0.013 -11.988 1.452 1.00 88.69 70 THR A O 1
ATOM 584 N N . GLU A 1 71 ? 1.024 -10.001 1.141 1.00 88.88 71 GLU A N 1
ATOM 585 C CA . GLU A 1 71 ? 0.786 -9.418 2.463 1.00 88.88 71 GLU A CA 1
ATOM 586 C C . GLU A 1 71 ? -0.512 -8.602 2.525 1.00 88.88 71 GLU A C 1
ATOM 588 O O . GLU A 1 71 ? -0.989 -8.293 3.615 1.00 88.88 71 GLU A O 1
ATOM 593 N N . LEU A 1 72 ? -1.121 -8.289 1.377 1.00 89.75 72 LEU A N 1
ATOM 594 C CA . LEU A 1 72 ? -2.275 -7.397 1.275 1.00 89.75 72 LEU A CA 1
ATOM 595 C C . LEU A 1 72 ? -3.583 -8.144 1.003 1.00 89.75 72 LEU A C 1
ATOM 597 O O . LEU A 1 72 ? -3.630 -9.161 0.305 1.00 89.75 72 LEU A O 1
ATOM 601 N N . LYS A 1 73 ? -4.681 -7.618 1.541 1.00 90.62 73 LYS A N 1
ATOM 602 C CA . LYS A 1 73 ? -6.047 -8.077 1.268 1.00 90.62 73 LYS A CA 1
ATOM 603 C C . LYS A 1 73 ? -6.926 -6.867 0.962 1.00 90.62 73 LYS A C 1
ATOM 605 O O . LYS A 1 73 ? -6.806 -5.858 1.651 1.00 90.62 73 LYS A O 1
ATOM 610 N N . LEU A 1 74 ? -7.813 -6.977 -0.033 1.00 89.12 74 LEU A N 1
ATOM 611 C CA . LEU A 1 74 ? -8.835 -5.954 -0.284 1.00 89.12 74 LEU A CA 1
ATOM 612 C C . LEU A 1 74 ? -9.671 -5.756 0.979 1.00 89.12 74 LEU A C 1
ATOM 614 O O . LEU A 1 74 ? -10.121 -6.726 1.598 1.00 89.12 74 LEU A O 1
ATOM 618 N N . PHE A 1 75 ? -9.864 -4.497 1.349 1.00 85.56 75 PHE A N 1
ATOM 619 C CA . PHE A 1 75 ? -10.796 -4.138 2.396 1.00 85.56 75 PHE A CA 1
ATOM 620 C C . PHE A 1 75 ? -12.214 -4.203 1.819 1.00 85.56 75 PHE A C 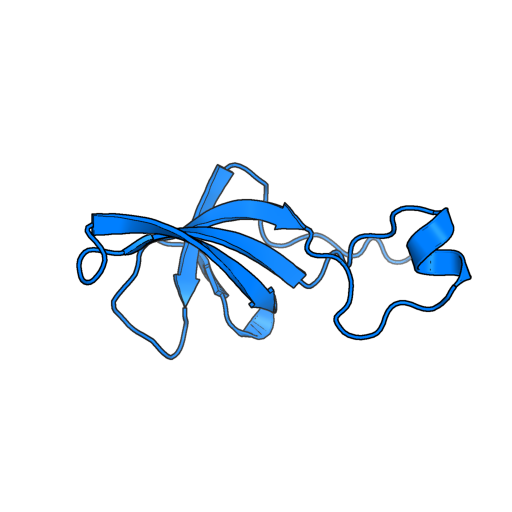1
ATOM 622 O O . PHE A 1 75 ? -12.578 -3.408 0.958 1.00 85.56 75 PHE A O 1
ATOM 629 N N . THR A 1 76 ? -12.994 -5.181 2.269 1.00 74.06 76 THR A N 1
ATOM 630 C CA . THR A 1 76 ? -14.423 -5.306 1.967 1.00 74.06 76 THR A CA 1
ATOM 631 C C . THR A 1 76 ? -15.202 -4.866 3.201 1.00 74.06 76 THR A C 1
ATOM 633 O O . THR A 1 76 ? -14.983 -5.444 4.267 1.00 74.06 76 THR A O 1
ATOM 636 N N . GLU A 1 77 ? -16.030 -3.828 3.057 1.00 61.12 77 GLU A N 1
ATOM 637 C CA . GLU A 1 77 ? -16.926 -3.318 4.112 1.00 61.12 77 GLU A CA 1
ATOM 638 C C . GLU A 1 77 ? -17.983 -4.332 4.557 1.00 61.12 77 GLU A C 1
ATOM 640 O O . GLU A 1 77 ? -18.440 -5.133 3.708 1.00 61.12 77 GLU A O 1
#

Solvent-accessible surface area (backbone atoms only — not comparable to full-atom values): 4655 Å² total; per-residue (Å²): 128,86,75,80,76,60,90,72,53,74,69,41,47,29,30,42,74,87,54,89,79,51,75,24,32,28,73,43,58,23,60,55,95,79,61,50,74,66,38,57,76,67,66,46,53,33,84,58,25,36,24,28,37,31,76,37,77,91,76,75,40,81,46,75,50,73,43,44,56,90,45,49,39,78,63,76,135

pLDDT: mean 83.15, std 11.24, range [42.75, 93.56]

Radius of gyration: 13.43 Å; Cα contacts (8 Å, |Δi|>4): 129; chains: 1; bounding box: 38×26×39 Å

Mean predicted aligned error: 6.58 Å

Foldseek 3Di:
DPDPPLPDDQQFWKDFPVPHDWTWGFHAAAQDPDDDPVCVVVVNGDSQKTWIWTQDPVVRDIDIDIDGVVGIDGDDD

Sequence (77 aa):
MAEIEQKFKVGDIVVHKTTDKFKMSIIDNCPPKNPTIKQVADRYKDPSIYRCKYYNENTNKWDEVCFQETELKLFTE

Nearest PDB structures (foldseek):
  1v1c-assembly1_A  TM=6.200E-01  e=1.967E+00  Homo sapiens
  1y96-assembly2_D  TM=4.912E-01  e=6.462E-01  Homo sapiens
  4h18-assembly4_D  TM=4.833E-01  e=4.469E+00  Corynebacterium glutamicum ATCC 13032
  4h18-assembly3_C  TM=4.816E-01  e=6.351E+00  Corynebacterium glutamicum ATCC 13032
  5jrk-assembly1_A  TM=3.382E-01  e=4.469E+00  Sphingopyxis alaskensis RB2256